Protein AF-A0A7C5DXM5-F1 (afdb_monomer_lite)

Structure (mmCIF, N/CA/C/O backbone):
data_AF-A0A7C5DXM5-F1
#
_entry.id   AF-A0A7C5DXM5-F1
#
loop_
_atom_site.group_PDB
_atom_site.id
_atom_site.type_symbol
_atom_site.label_atom_id
_atom_site.label_alt_id
_atom_site.label_comp_id
_atom_site.label_asym_id
_atom_site.label_entity_id
_atom_site.label_seq_id
_atom_site.pdbx_PDB_ins_code
_atom_site.Cartn_x
_atom_site.Cartn_y
_atom_site.Cartn_z
_atom_site.occupancy
_atom_site.B_iso_or_equiv
_atom_site.auth_seq_id
_atom_site.auth_comp_id
_atom_site.auth_asym_id
_atom_site.auth_atom_id
_atom_site.pdbx_PDB_model_num
ATOM 1 N N . MET A 1 1 ? 6.312 -7.541 19.888 1.00 48.59 1 MET A N 1
ATOM 2 C CA . MET A 1 1 ? 6.580 -7.385 21.335 1.00 48.59 1 MET A CA 1
ATOM 3 C C . MET A 1 1 ? 5.334 -7.830 22.080 1.00 48.59 1 MET A C 1
ATOM 5 O O . MET A 1 1 ? 4.302 -7.190 21.920 1.00 48.59 1 MET A O 1
ATOM 9 N N . GLN A 1 2 ? 5.404 -8.952 22.799 1.00 50.84 2 GLN A N 1
ATOM 10 C CA . GLN A 1 2 ? 4.306 -9.451 23.635 1.00 50.84 2 GLN A CA 1
ATOM 11 C C . GLN A 1 2 ? 4.101 -8.458 24.792 1.00 50.84 2 GLN A C 1
ATOM 13 O O . GLN A 1 2 ? 5.059 -8.163 25.508 1.00 50.84 2 GLN A O 1
ATOM 18 N N . LYS A 1 3 ? 2.901 -7.887 24.946 1.00 61.59 3 LYS A N 1
ATOM 19 C CA . LYS A 1 3 ? 2.587 -7.030 26.102 1.00 61.59 3 LYS A CA 1
ATOM 20 C C . LYS A 1 3 ? 2.543 -7.897 27.365 1.00 61.59 3 LYS A C 1
ATOM 22 O O . LYS A 1 3 ? 2.124 -9.046 27.306 1.00 61.59 3 LYS A O 1
ATOM 27 N N . THR A 1 4 ? 3.005 -7.339 28.482 1.00 73.75 4 THR A N 1
ATOM 28 C CA . THR A 1 4 ? 3.033 -7.950 29.820 1.00 73.75 4 THR A CA 1
ATOM 29 C C . THR A 1 4 ? 1.742 -8.736 30.112 1.00 73.75 4 THR A C 1
ATOM 31 O O . THR A 1 4 ? 0.671 -8.222 29.785 1.00 73.75 4 THR A O 1
ATOM 34 N N . PRO A 1 5 ? 1.798 -9.926 30.742 1.00 75.94 5 PRO A N 1
ATOM 35 C CA . PRO A 1 5 ? 0.636 -10.806 30.947 1.00 75.94 5 PRO A CA 1
ATOM 36 C C . PRO A 1 5 ? -0.595 -10.120 31.564 1.00 75.94 5 PRO A C 1
ATOM 38 O O . PRO A 1 5 ? -1.726 -10.432 31.205 1.00 75.94 5 PRO A O 1
ATOM 41 N N . GLU A 1 6 ? -0.395 -9.118 32.420 1.00 72.81 6 GLU A N 1
ATOM 42 C CA . GLU A 1 6 ? -1.487 -8.334 33.016 1.00 72.81 6 GLU A CA 1
ATOM 43 C C . GLU A 1 6 ? -2.284 -7.493 32.003 1.00 72.81 6 GLU A C 1
ATOM 45 O O . GLU A 1 6 ? -3.483 -7.257 32.169 1.00 72.81 6 GLU A O 1
ATOM 50 N N . LEU A 1 7 ? -1.624 -7.003 30.950 1.00 69.94 7 LEU A N 1
ATOM 51 C CA . LEU A 1 7 ? -2.279 -6.250 29.879 1.00 69.94 7 LEU A CA 1
ATOM 52 C C . LEU A 1 7 ? -3.067 -7.176 28.955 1.00 69.94 7 LEU A C 1
ATOM 54 O O . LEU A 1 7 ? -4.110 -6.769 28.444 1.00 69.94 7 LEU A O 1
ATOM 58 N N . ASP A 1 8 ? -2.588 -8.403 28.775 1.00 71.69 8 ASP A N 1
ATOM 59 C CA . ASP A 1 8 ? -3.257 -9.417 27.967 1.00 71.69 8 ASP A CA 1
ATOM 60 C C . ASP A 1 8 ? -4.551 -9.878 28.650 1.00 71.69 8 ASP A C 1
ATOM 62 O O . ASP A 1 8 ? -5.623 -9.863 28.049 1.00 71.69 8 ASP A O 1
ATOM 66 N N . GLU A 1 9 ? -4.505 -10.127 29.962 1.00 76.81 9 GLU A N 1
ATOM 67 C CA . GLU A 1 9 ? -5.691 -10.504 30.738 1.00 76.81 9 GLU A CA 1
ATOM 68 C C . GLU A 1 9 ? -6.768 -9.402 30.738 1.00 76.81 9 GLU A C 1
ATOM 70 O O . GLU A 1 9 ? -7.969 -9.683 30.661 1.00 76.81 9 GLU A O 1
ATOM 75 N N . LYS A 1 10 ? -6.356 -8.127 30.771 1.00 75.75 10 LYS A N 1
ATOM 76 C CA . LYS A 1 10 ? -7.275 -6.986 30.627 1.00 75.75 10 LYS A CA 1
ATOM 77 C C . LYS A 1 10 ? -7.889 -6.920 29.231 1.00 75.75 10 LYS A C 1
ATOM 79 O O . LYS A 1 10 ? -9.100 -6.737 29.133 1.00 75.75 10 LYS A O 1
ATOM 84 N N . ALA A 1 11 ? -7.093 -7.104 28.178 1.00 70.25 11 ALA A N 1
ATOM 85 C CA . ALA A 1 11 ? -7.581 -7.103 26.800 1.00 70.25 11 ALA A CA 1
ATOM 86 C C . ALA A 1 11 ? -8.575 -8.248 26.544 1.00 70.25 11 ALA A C 1
ATOM 88 O O . ALA A 1 11 ? -9.610 -8.046 25.903 1.00 70.25 11 ALA A O 1
ATOM 89 N N . VAL A 1 12 ? -8.314 -9.426 27.114 1.00 74.44 12 VAL A N 1
ATOM 90 C CA . VAL A 1 12 ? -9.217 -10.581 27.061 1.00 74.44 12 VAL A CA 1
ATOM 91 C C . VAL A 1 12 ? -10.516 -10.285 27.812 1.00 74.44 12 VAL A C 1
ATOM 93 O O . VAL A 1 12 ? -11.591 -10.407 27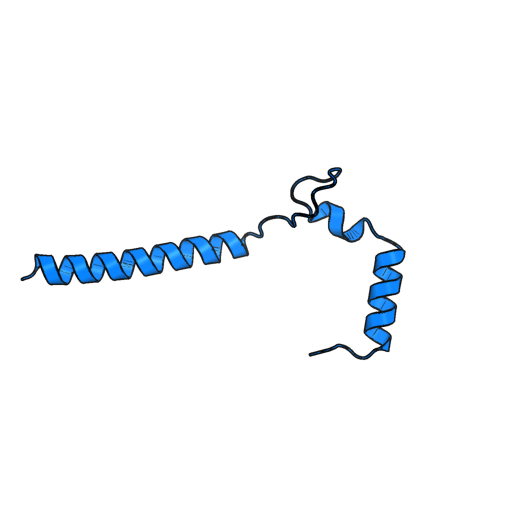.228 1.00 74.44 12 VAL A O 1
ATOM 96 N N . LYS A 1 13 ? -10.457 -9.817 29.068 1.00 77.06 13 LYS A N 1
ATOM 97 C CA . LYS A 1 13 ? -11.661 -9.457 29.849 1.00 77.06 13 LYS A CA 1
ATOM 98 C C . LYS A 1 13 ? -12.498 -8.371 29.176 1.00 77.06 13 LYS A C 1
ATOM 100 O O . LYS A 1 13 ? -13.723 -8.412 29.249 1.00 77.06 13 LYS A O 1
ATOM 105 N N . GLU A 1 14 ? -11.860 -7.400 28.532 1.00 70.00 14 GLU A N 1
ATOM 106 C CA . GLU A 1 14 ? -12.552 -6.349 27.785 1.00 70.00 14 GLU A CA 1
ATOM 107 C C . GLU A 1 14 ? -13.230 -6.901 26.521 1.00 70.00 14 GLU A C 1
ATOM 109 O O . GLU A 1 14 ? -14.369 -6.536 26.231 1.00 70.00 14 GLU A O 1
ATOM 114 N N . SER A 1 15 ? -12.580 -7.840 25.828 1.00 66.06 15 SER A N 1
ATOM 115 C CA . SER A 1 15 ? -13.147 -8.536 24.665 1.00 66.06 15 SER A CA 1
ATOM 116 C C . SER A 1 15 ? -14.351 -9.408 25.044 1.00 66.06 15 SER A C 1
ATOM 118 O O . SER A 1 15 ? -15.346 -9.412 24.328 1.00 66.06 15 SER A O 1
ATOM 120 N N . TYR A 1 16 ? -14.318 -10.069 26.208 1.00 66.31 16 TYR A N 1
ATOM 121 C CA . TYR A 1 16 ? -15.466 -10.815 26.747 1.00 66.31 16 TYR A CA 1
ATOM 122 C C . TYR A 1 16 ? -16.646 -9.918 27.137 1.00 66.31 16 TYR A C 1
ATOM 124 O O . TYR A 1 16 ? -17.796 -10.336 27.027 1.00 66.31 16 TYR A O 1
ATOM 132 N N . LYS A 1 17 ? -16.382 -8.694 27.614 1.00 72.88 17 LYS A N 1
ATOM 133 C CA . LYS A 1 17 ? -17.433 -7.746 28.019 1.00 72.88 17 LYS A CA 1
ATOM 134 C C . LYS A 1 17 ? -18.135 -7.080 26.838 1.00 72.88 17 LYS A C 1
ATOM 136 O O . LYS A 1 17 ? -19.294 -6.717 26.977 1.00 72.88 17 LYS A O 1
ATOM 141 N N . ASN A 1 18 ? -17.444 -6.903 25.714 1.00 62.62 18 ASN A N 1
ATOM 142 C CA . ASN A 1 18 ? -17.998 -6.327 24.489 1.00 62.62 18 ASN A CA 1
ATOM 143 C C . ASN A 1 18 ? -17.525 -7.135 23.269 1.00 62.62 18 ASN A C 1
ATOM 145 O O . ASN A 1 18 ? -16.688 -6.648 22.500 1.00 62.62 18 ASN A O 1
ATOM 149 N N . PRO A 1 19 ? -18.064 -8.350 23.063 1.00 64.00 19 PRO A N 1
ATOM 150 C CA . PRO A 1 19 ? -17.713 -9.182 21.909 1.00 64.00 19 PRO A CA 1
ATOM 151 C C . PRO A 1 19 ? -18.050 -8.489 20.577 1.00 64.00 19 PRO A C 1
ATOM 153 O O . PRO A 1 19 ? -17.404 -8.723 19.559 1.00 64.00 19 PRO A O 1
ATOM 156 N N . GLU A 1 20 ? -18.999 -7.552 20.601 1.00 63.44 20 GLU A N 1
ATOM 157 C CA . GLU A 1 20 ? -19.435 -6.763 19.449 1.00 63.44 20 GLU A CA 1
ATOM 158 C C . GLU A 1 20 ? -18.547 -5.543 19.131 1.00 63.44 20 GLU A C 1
ATOM 160 O O . GLU A 1 20 ? -18.772 -4.846 18.141 1.00 63.44 20 GLU A O 1
ATOM 165 N N . LYS A 1 21 ? -17.484 -5.278 19.908 1.00 64.19 21 LYS A N 1
ATOM 166 C CA . LYS A 1 21 ? -16.588 -4.115 19.710 1.00 64.19 21 LYS A CA 1
ATOM 167 C C . LYS A 1 21 ? -15.958 -4.064 18.309 1.00 64.19 21 LYS A C 1
ATOM 169 O O . LYS A 1 21 ? -15.599 -2.989 17.830 1.00 64.19 21 LYS A O 1
ATOM 174 N N . PHE A 1 22 ? -15.840 -5.214 17.648 1.00 59.41 22 PHE A N 1
ATOM 175 C CA . PHE A 1 22 ? -15.288 -5.342 16.299 1.00 59.41 22 PHE A CA 1
ATOM 176 C C . PHE A 1 22 ? -16.358 -5.517 15.208 1.00 59.41 22 PHE A C 1
ATOM 178 O O . PHE A 1 22 ? -16.009 -5.532 14.030 1.00 59.41 22 PHE A O 1
ATOM 185 N N . GLU A 1 23 ? -17.652 -5.583 15.547 1.00 59.56 23 GLU A N 1
ATOM 186 C CA . GLU A 1 23 ? -18.750 -5.695 14.567 1.00 59.56 23 GLU A CA 1
ATOM 187 C C . GLU A 1 23 ? -18.792 -4.515 13.595 1.00 59.56 23 GLU A C 1
ATOM 189 O O . GLU A 1 23 ? -18.998 -4.693 12.397 1.00 59.56 23 GLU A O 1
ATOM 194 N N . THR A 1 24 ? -18.530 -3.305 14.090 1.00 59.75 24 THR A N 1
ATOM 195 C CA . THR A 1 24 ? -18.471 -2.078 13.277 1.00 59.75 24 THR A CA 1
ATOM 196 C C . THR A 1 24 ? -17.294 -2.063 12.299 1.00 59.75 24 THR A C 1
ATOM 198 O O . THR A 1 24 ? -17.306 -1.311 11.321 1.00 59.75 24 THR A O 1
ATOM 201 N N . GLN A 1 25 ? -16.291 -2.910 12.542 1.00 58.38 25 GLN A N 1
ATOM 202 C CA . GLN A 1 25 ? -15.142 -3.124 11.668 1.00 58.38 25 GLN A CA 1
ATOM 203 C C . GLN A 1 25 ? -15.335 -4.320 10.729 1.00 58.38 25 GLN A C 1
ATOM 205 O O . GLN A 1 25 ? -14.467 -4.555 9.895 1.00 58.38 25 GLN A O 1
ATOM 210 N N . LYS A 1 26 ? -16.449 -5.060 10.807 1.00 61.22 26 LYS A N 1
ATOM 211 C CA . LYS A 1 26 ? -16.796 -6.092 9.818 1.00 61.22 26 LYS A CA 1
ATOM 212 C C . LYS A 1 26 ? -17.277 -5.425 8.522 1.00 61.22 26 LYS A C 1
ATOM 214 O O . LYS A 1 26 ? -17.898 -4.361 8.545 1.00 61.22 26 LYS A O 1
ATOM 219 N N . ILE A 1 27 ? -17.018 -6.051 7.371 1.00 62.25 27 ILE A N 1
ATOM 220 C CA . ILE A 1 27 ? -17.509 -5.574 6.058 1.00 62.25 27 ILE A CA 1
ATOM 221 C C . ILE A 1 27 ? -19.038 -5.462 6.042 1.00 62.25 27 ILE A C 1
ATOM 223 O O . ILE A 1 27 ? -19.586 -4.525 5.458 1.00 62.25 27 ILE A O 1
ATOM 227 N N . ARG A 1 28 ? -19.723 -6.411 6.689 1.00 56.25 28 ARG A N 1
ATOM 228 C CA . ARG A 1 28 ? -21.180 -6.456 6.779 1.00 56.25 28 ARG A CA 1
ATOM 229 C C . ARG A 1 28 ? -21.607 -6.694 8.235 1.00 56.25 28 ARG A C 1
ATOM 231 O O . ARG A 1 28 ? -21.571 -7.846 8.679 1.00 56.25 28 ARG A O 1
ATOM 238 N N . PRO A 1 29 ? -21.981 -5.633 8.975 1.00 56.41 29 PRO A N 1
ATOM 239 C CA . PRO A 1 29 ? -22.469 -5.769 10.347 1.00 56.41 29 PRO A CA 1
ATOM 240 C C . PRO A 1 29 ? -23.728 -6.655 10.368 1.00 56.41 29 PRO A C 1
ATOM 242 O O . PRO A 1 29 ? -24.576 -6.536 9.482 1.00 56.41 29 PRO A O 1
ATOM 245 N N . GLY A 1 30 ? -23.812 -7.586 11.325 1.00 60.78 30 GLY A N 1
ATOM 246 C CA . GLY A 1 30 ? -24.906 -8.564 11.439 1.00 60.78 30 GLY A CA 1
ATOM 247 C C . GLY A 1 30 ? -24.774 -9.848 10.602 1.00 60.78 30 GLY A C 1
ATOM 248 O O . GLY A 1 30 ? -25.736 -10.605 10.502 1.00 60.78 30 GLY A O 1
ATOM 249 N N . SER A 1 31 ? -23.617 -10.122 9.986 1.00 58.97 31 SER A N 1
ATOM 250 C CA . SER A 1 31 ? -23.355 -11.402 9.304 1.00 58.97 31 SER A CA 1
ATOM 251 C C . SER A 1 31 ? -22.272 -12.220 10.019 1.00 58.97 31 SER A C 1
ATOM 253 O O . SER A 1 31 ? -21.339 -11.650 10.580 1.00 58.97 31 SER A O 1
ATOM 255 N N . ASN A 1 32 ? -22.353 -13.557 9.945 1.00 60.34 32 ASN A N 1
ATOM 256 C CA . ASN A 1 32 ? -21.332 -14.500 10.455 1.00 60.34 32 ASN A CA 1
ATOM 257 C C . ASN A 1 32 ? -19.962 -14.383 9.755 1.00 60.34 32 ASN A C 1
ATOM 259 O O . ASN A 1 32 ? -19.040 -15.144 10.033 1.00 60.34 32 ASN A O 1
ATOM 263 N N . TRP A 1 33 ? -19.827 -13.462 8.805 1.00 51.53 33 TRP A N 1
ATOM 264 C CA . TRP A 1 33 ? -18.592 -13.230 8.085 1.00 51.53 33 TRP A CA 1
ATOM 265 C C . TRP A 1 33 ? -17.693 -12.307 8.914 1.00 51.53 33 TRP A C 1
ATOM 267 O O . TRP A 1 33 ? -17.865 -11.089 8.918 1.00 51.53 33 TRP A O 1
ATOM 277 N N . GLU A 1 34 ? -16.6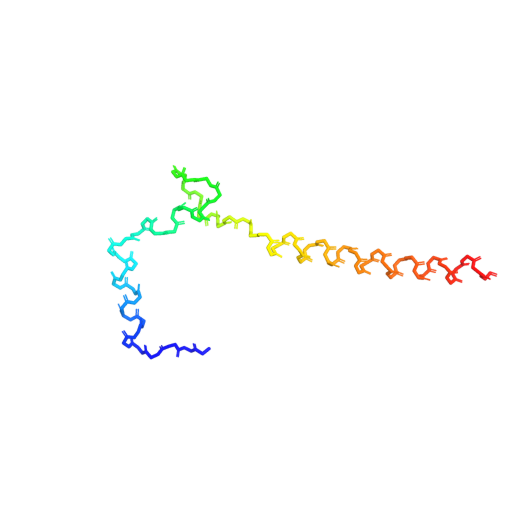98 -12.884 9.589 1.00 62.75 34 GLU A N 1
ATOM 278 C CA . GLU A 1 34 ? -15.653 -12.168 10.347 1.00 62.75 34 GLU A CA 1
ATOM 279 C C . GLU A 1 34 ? -14.599 -11.491 9.452 1.00 62.75 34 GLU A C 1
ATOM 281 O O . GLU A 1 34 ? -13.467 -11.240 9.863 1.00 62.75 34 GLU A O 1
ATOM 286 N N . ILE A 1 35 ? -14.953 -11.170 8.207 1.00 61.94 35 ILE A N 1
ATOM 287 C CA . ILE A 1 35 ? -14.042 -10.457 7.319 1.00 61.94 35 ILE A CA 1
ATOM 288 C C . ILE A 1 35 ? -14.026 -8.987 7.740 1.00 61.94 35 ILE A C 1
ATOM 290 O O . ILE A 1 35 ? -15.006 -8.249 7.578 1.00 61.94 35 ILE A O 1
ATOM 294 N N . LEU A 1 36 ? -12.892 -8.585 8.310 1.00 60.72 36 LEU A N 1
ATOM 295 C CA . LEU A 1 36 ? -12.572 -7.205 8.651 1.00 60.72 36 LEU A CA 1
ATOM 296 C C . LEU A 1 36 ? -12.616 -6.331 7.392 1.00 60.72 36 LEU A C 1
ATOM 298 O O . LEU A 1 36 ? -12.224 -6.747 6.301 1.00 60.72 36 LEU A O 1
ATOM 302 N N . LYS A 1 37 ? -13.141 -5.115 7.540 1.00 60.78 37 LYS A N 1
ATOM 303 C CA . LYS A 1 37 ? -13.31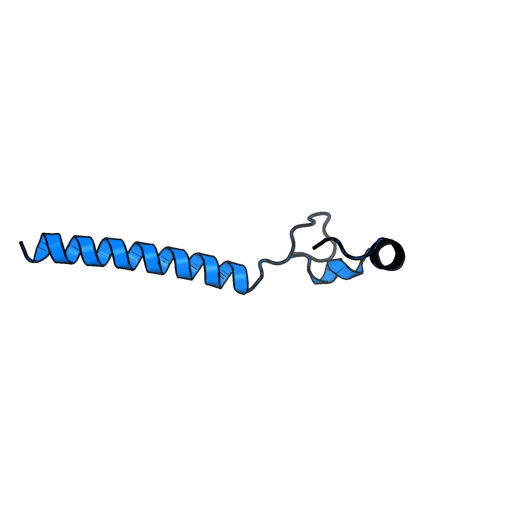3 -4.134 6.470 1.00 60.78 37 LYS A CA 1
ATOM 304 C C . LYS A 1 37 ? -11.976 -3.923 5.776 1.00 60.78 37 LYS A C 1
ATOM 306 O O . LYS A 1 37 ? -11.028 -3.512 6.435 1.00 60.78 37 LYS A O 1
ATOM 311 N N . PHE A 1 38 ? -11.926 -4.174 4.463 1.00 59.75 38 PHE A N 1
ATOM 312 C CA . PHE A 1 38 ? -10.773 -3.819 3.639 1.00 59.75 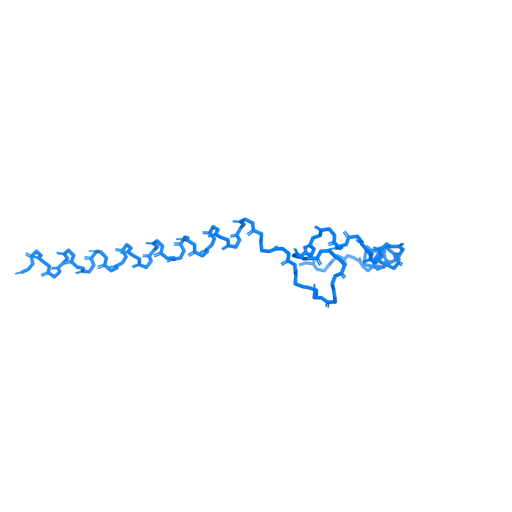38 PHE A CA 1
ATOM 313 C C . PHE A 1 38 ? -10.409 -2.370 3.936 1.00 59.75 38 PHE A C 1
ATOM 315 O O . PHE A 1 38 ? -11.193 -1.441 3.698 1.00 59.75 38 PHE A O 1
ATOM 322 N N . THR A 1 39 ? -9.259 -2.190 4.568 1.00 64.44 39 THR A N 1
ATOM 323 C CA . THR A 1 39 ? -8.867 -0.892 5.094 1.00 64.44 39 THR A CA 1
ATOM 324 C C . THR A 1 39 ? -8.363 -0.084 3.904 1.00 64.44 39 THR A C 1
ATOM 326 O O . THR A 1 39 ? -7.816 -0.638 2.954 1.00 64.44 39 THR A O 1
ATOM 329 N N . LYS A 1 40 ? -8.497 1.247 3.917 1.00 64.38 40 LYS A N 1
ATOM 330 C CA . LYS A 1 40 ? -7.947 2.100 2.837 1.00 64.38 40 LYS A CA 1
ATOM 331 C C . LYS A 1 40 ? -6.445 1.847 2.585 1.00 64.38 40 LYS A C 1
ATOM 333 O O . LYS A 1 40 ? -5.948 2.105 1.495 1.00 64.38 40 LYS A O 1
ATOM 338 N N . MET A 1 41 ? -5.753 1.309 3.589 1.00 71.62 41 MET A N 1
ATOM 339 C CA . MET A 1 41 ? -4.364 0.867 3.527 1.00 71.62 41 MET A CA 1
ATOM 340 C C . MET A 1 41 ? -4.143 -0.334 2.590 1.00 71.62 41 MET A C 1
ATOM 342 O O . MET A 1 41 ? -3.147 -0.347 1.873 1.00 71.62 41 MET A O 1
ATOM 346 N N . ASP A 1 42 ? -5.087 -1.278 2.515 1.00 75.81 42 ASP A N 1
ATOM 347 C CA . ASP A 1 42 ? -5.011 -2.427 1.599 1.00 75.81 42 ASP A CA 1
ATOM 348 C C . ASP A 1 42 ? -5.100 -1.964 0.140 1.00 75.81 42 ASP A C 1
ATOM 350 O O . ASP A 1 42 ? -4.336 -2.407 -0.716 1.00 75.81 42 ASP A O 1
ATOM 354 N N . TYR A 1 43 ? -5.974 -0.988 -0.133 1.00 79.44 43 TYR A N 1
ATOM 355 C CA . TYR A 1 43 ? -6.070 -0.351 -1.447 1.00 79.44 43 TYR A CA 1
ATOM 356 C C . TYR A 1 43 ? -4.775 0.369 -1.829 1.00 79.44 43 TYR A C 1
ATOM 358 O O . TYR A 1 43 ? -4.314 0.239 -2.962 1.00 79.44 43 TYR A O 1
ATOM 366 N N . LEU A 1 44 ? -4.167 1.105 -0.896 1.00 82.62 44 LEU A N 1
ATOM 367 C CA . LEU A 1 44 ? -2.911 1.811 -1.149 1.00 82.62 44 LEU A CA 1
ATOM 368 C C . LEU A 1 44 ? -1.755 0.839 -1.435 1.00 82.62 44 LEU A C 1
ATOM 370 O O . LEU A 1 44 ? -0.972 1.081 -2.351 1.00 82.62 44 LEU A O 1
ATOM 374 N N . GLY A 1 45 ? -1.676 -0.277 -0.704 1.00 83.94 45 GLY A N 1
ATOM 375 C CA 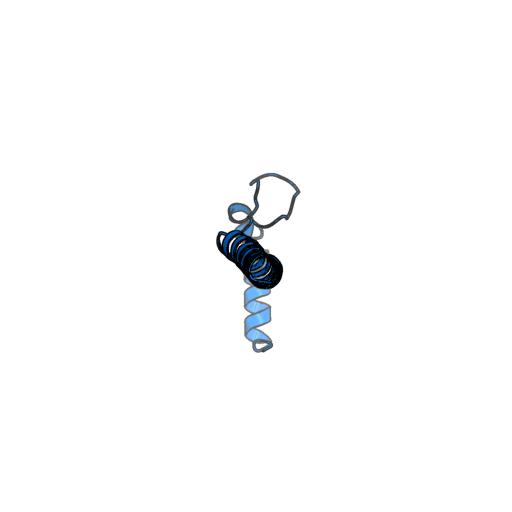. GLY A 1 45 ? -0.679 -1.325 -0.943 1.00 83.94 45 GLY A CA 1
ATOM 376 C C . GLY A 1 45 ? -0.868 -2.035 -2.287 1.00 83.94 45 GLY A C 1
ATOM 377 O O . GLY A 1 45 ? 0.105 -2.261 -3.012 1.00 83.94 45 GLY A O 1
ATOM 378 N N . PHE A 1 46 ? -2.118 -2.330 -2.657 1.00 88.56 46 PHE A N 1
ATOM 379 C CA . PHE A 1 46 ? -2.448 -2.965 -3.933 1.00 88.56 46 PHE A CA 1
ATOM 380 C C . PHE A 1 46 ? -2.096 -2.067 -5.124 1.00 88.56 46 PHE A C 1
ATOM 382 O O . PHE A 1 46 ? -1.353 -2.477 -6.017 1.00 88.56 46 PHE A O 1
ATOM 389 N N . TRP A 1 47 ? -2.559 -0.814 -5.108 1.00 92.94 47 TRP A N 1
ATOM 390 C CA . TRP A 1 47 ? -2.265 0.142 -6.176 1.00 92.94 47 TRP A CA 1
ATOM 391 C C . TRP A 1 47 ? -0.789 0.535 -6.224 1.00 92.94 47 TRP A C 1
ATOM 393 O O . TRP A 1 47 ? -0.252 0.701 -7.315 1.00 92.94 47 TRP A O 1
ATOM 403 N N . GLY A 1 48 ? -0.109 0.623 -5.077 1.00 93.88 48 GLY A N 1
ATOM 404 C CA . GLY A 1 48 ? 1.334 0.863 -5.025 1.00 93.88 48 GLY A CA 1
ATOM 405 C C . GLY A 1 48 ? 2.134 -0.259 -5.689 1.00 93.88 48 GLY A C 1
ATOM 406 O O . GLY A 1 48 ? 3.022 0.008 -6.498 1.00 93.88 48 GLY A O 1
ATOM 407 N N . SER A 1 49 ? 1.772 -1.515 -5.415 1.00 94.00 49 SER A N 1
ATOM 408 C CA . SER A 1 49 ? 2.412 -2.679 -6.044 1.00 94.00 49 SER A CA 1
ATOM 409 C C . SER A 1 49 ? 2.139 -2.727 -7.549 1.00 94.00 49 SER A C 1
ATOM 411 O O . SER A 1 49 ? 3.055 -2.943 -8.340 1.00 94.00 49 SER A O 1
ATOM 413 N N . TRP A 1 50 ? 0.896 -2.462 -7.961 1.00 95.69 50 TRP A N 1
ATOM 414 C CA . TRP A 1 50 ? 0.517 -2.410 -9.375 1.00 95.69 50 TRP A CA 1
ATOM 415 C C . TRP A 1 50 ? 1.253 -1.297 -10.135 1.00 95.69 50 TRP A C 1
ATOM 417 O O . TRP A 1 50 ? 1.775 -1.535 -11.224 1.00 95.69 50 TRP A O 1
ATOM 427 N N . ALA A 1 51 ? 1.372 -0.109 -9.536 1.00 96.25 51 ALA A N 1
ATOM 428 C CA . ALA A 1 51 ? 2.119 1.007 -10.105 1.00 96.25 51 ALA A CA 1
ATOM 429 C C . ALA A 1 51 ? 3.608 0.671 -10.275 1.00 96.25 51 ALA A C 1
ATOM 431 O O . ALA A 1 51 ? 4.170 0.933 -11.336 1.00 96.25 51 ALA A O 1
ATOM 432 N N . LEU A 1 52 ? 4.237 0.039 -9.277 1.00 96.06 52 LEU A N 1
ATOM 433 C CA . LEU A 1 52 ? 5.639 -0.382 -9.358 1.00 96.06 52 LEU A CA 1
ATOM 434 C C . LEU A 1 52 ? 5.870 -1.356 -10.523 1.00 96.06 52 LEU A C 1
ATOM 436 O O . LEU A 1 52 ? 6.803 -1.179 -11.305 1.00 96.06 52 LEU A O 1
ATOM 440 N N . VAL A 1 53 ? 5.001 -2.360 -10.669 1.00 97.19 53 VAL A N 1
ATOM 441 C CA . VAL A 1 53 ? 5.069 -3.320 -11.781 1.00 97.19 53 VAL A CA 1
ATOM 442 C C . VAL A 1 53 ? 4.900 -2.607 -13.124 1.00 97.19 53 VAL A C 1
ATOM 444 O O . VAL A 1 53 ? 5.687 -2.841 -14.041 1.00 97.19 53 VAL A O 1
ATOM 447 N N . GLY A 1 54 ? 3.931 -1.692 -13.230 1.00 96.94 54 GLY A N 1
ATOM 448 C CA . GLY A 1 54 ? 3.724 -0.875 -14.427 1.00 96.94 54 GLY A CA 1
ATOM 449 C C . GLY A 1 54 ? 4.958 -0.053 -14.806 1.00 96.94 54 GLY A C 1
ATOM 450 O O . GLY A 1 54 ? 5.333 -0.021 -15.976 1.00 96.94 54 GLY A O 1
ATOM 451 N N . VAL A 1 55 ? 5.643 0.541 -13.823 1.00 97.44 55 VAL A N 1
ATOM 452 C CA . VAL A 1 55 ? 6.896 1.284 -14.038 1.00 97.44 55 VAL A CA 1
ATOM 453 C C . VAL A 1 55 ? 8.000 0.372 -14.576 1.00 97.44 55 VAL A C 1
ATOM 455 O O . VAL A 1 55 ? 8.665 0.741 -15.539 1.00 97.44 55 VAL A O 1
ATOM 458 N N . ILE A 1 56 ? 8.186 -0.825 -14.012 1.00 96.81 56 ILE A N 1
ATOM 459 C CA . ILE A 1 56 ? 9.211 -1.771 -1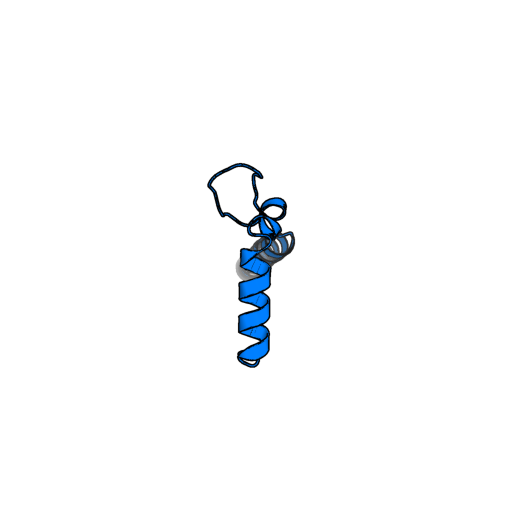4.489 1.00 96.81 56 ILE A CA 1
ATOM 460 C C . ILE A 1 56 ? 8.936 -2.184 -15.939 1.00 96.81 56 ILE A C 1
ATOM 462 O O . ILE A 1 56 ? 9.847 -2.166 -16.768 1.00 96.81 56 ILE A O 1
ATOM 466 N N . ILE A 1 57 ? 7.683 -2.516 -16.262 1.00 96.75 57 ILE A N 1
ATOM 467 C CA . ILE A 1 57 ? 7.276 -2.874 -17.628 1.00 96.75 57 ILE A CA 1
ATOM 468 C C . ILE A 1 57 ? 7.513 -1.701 -18.583 1.00 96.75 57 ILE A C 1
ATOM 470 O O . ILE A 1 57 ? 8.051 -1.898 -19.670 1.00 96.75 57 ILE A O 1
ATOM 474 N N . PHE A 1 58 ? 7.160 -0.481 -18.175 1.00 95.88 58 PHE A N 1
ATOM 475 C CA . PHE A 1 58 ? 7.372 0.723 -18.974 1.00 95.88 58 PHE A CA 1
ATOM 476 C C . PHE A 1 58 ? 8.858 0.987 -19.252 1.00 95.88 58 PHE A C 1
ATOM 478 O O . PHE A 1 58 ? 9.230 1.271 -20.389 1.00 95.88 58 PHE A O 1
ATOM 485 N N . LEU A 1 59 ? 9.721 0.841 -18.242 1.00 95.44 59 LEU A N 1
ATOM 486 C CA . LEU A 1 59 ? 11.170 0.986 -18.405 1.00 95.44 59 LEU A CA 1
ATOM 487 C C . LEU A 1 59 ? 11.744 -0.074 -19.352 1.00 95.44 59 LEU A C 1
ATOM 489 O O . LEU A 1 59 ? 12.533 0.262 -20.233 1.00 95.44 59 LEU A O 1
ATOM 493 N N . LEU A 1 60 ? 11.322 -1.336 -19.216 1.00 95.56 60 LEU A N 1
ATOM 494 C CA . LEU A 1 60 ? 11.717 -2.401 -20.143 1.00 95.56 60 LEU A CA 1
ATOM 495 C C . LEU A 1 60 ? 11.265 -2.096 -21.573 1.00 95.56 60 LEU A C 1
ATOM 497 O O . LEU A 1 60 ? 12.043 -2.252 -22.512 1.00 95.56 60 LEU A O 1
ATOM 501 N N . TRP A 1 61 ? 10.031 -1.623 -21.741 1.00 96.19 61 TRP A N 1
ATOM 502 C CA . TRP A 1 61 ? 9.495 -1.247 -23.044 1.00 96.19 61 TRP A CA 1
ATOM 503 C C . TRP A 1 61 ? 10.275 -0.091 -23.685 1.00 96.19 61 TRP A C 1
ATOM 505 O O . TRP A 1 61 ? 10.585 -0.164 -24.873 1.00 96.19 61 TRP A O 1
ATOM 515 N N . LEU A 1 62 ? 10.666 0.931 -22.914 1.00 95.38 62 LEU A N 1
ATOM 516 C CA . LEU A 1 62 ? 11.518 2.023 -23.401 1.00 95.38 62 LEU A CA 1
ATOM 517 C C . LEU A 1 62 ? 12.877 1.517 -23.891 1.00 95.38 62 LEU A C 1
ATOM 519 O O . LEU A 1 62 ? 13.305 1.888 -24.980 1.00 95.38 62 LEU A O 1
ATOM 523 N N . VAL A 1 63 ? 13.539 0.652 -23.117 1.00 94.81 63 VAL A N 1
ATOM 524 C CA . VAL A 1 63 ? 14.837 0.069 -23.502 1.00 94.81 63 VAL A CA 1
ATOM 525 C C . VAL A 1 63 ? 14.722 -0.733 -24.798 1.00 94.81 63 VAL A C 1
ATOM 527 O O . VAL A 1 63 ? 15.607 -0.648 -25.645 1.00 94.81 63 VAL A O 1
ATOM 530 N N . ILE A 1 64 ? 13.637 -1.493 -24.965 1.00 95.44 64 ILE A N 1
ATOM 531 C CA . ILE A 1 64 ? 13.376 -2.263 -26.187 1.00 95.44 64 ILE A CA 1
ATOM 532 C C . ILE A 1 64 ? 13.069 -1.343 -27.373 1.00 95.44 64 ILE A C 1
ATOM 534 O O . ILE A 1 64 ? 13.532 -1.614 -28.469 1.00 95.44 64 ILE A O 1
ATOM 538 N N . THR A 1 65 ? 12.304 -0.272 -27.165 1.00 91.38 65 THR A N 1
ATOM 539 C CA . THR A 1 65 ? 11.846 0.622 -28.243 1.00 91.38 65 THR A CA 1
ATOM 540 C C . THR A 1 65 ? 12.943 1.566 -28.741 1.00 91.38 65 THR A C 1
ATOM 542 O O . THR A 1 65 ? 12.919 1.981 -29.894 1.00 91.38 65 THR A O 1
ATOM 545 N N . ILE A 1 66 ? 13.891 1.940 -27.876 1.00 87.38 66 ILE A N 1
ATOM 546 C CA . ILE A 1 66 ? 15.013 2.828 -28.231 1.00 87.38 66 ILE A CA 1
ATOM 547 C C . ILE A 1 66 ? 16.134 2.067 -28.969 1.00 87.38 66 ILE A C 1
ATOM 549 O O . ILE A 1 66 ? 16.994 2.696 -29.586 1.00 87.38 66 ILE A O 1
ATOM 553 N N . LYS A 1 67 ? 16.133 0.730 -28.914 1.00 52.56 67 LYS A N 1
ATOM 554 C CA . LYS A 1 67 ? 17.082 -0.132 -29.626 1.00 52.56 67 LYS A CA 1
ATOM 555 C C . LYS A 1 67 ? 16.599 -0.461 -31.036 1.00 52.56 67 LYS A C 1
ATOM 557 O O . LYS A 1 67 ? 17.477 -0.509 -31.925 1.00 52.56 67 LYS A O 1
#

Sequence (67 aa):
MQKTPELDEKAVKESYKNPEKFETQKIRPGSNWEILKFTKMDYLGFWGSWALVGVIIFLLWLVITIK

Radius of gyration: 21.93 Å; chains: 1; bounding box: 42×17×63 Å

pLDDT: mean 74.69, std 15.31, range [48.59, 97.44]

Secondary structure (DSSP, 8-state):
----HHHHHHHHHHHHH-GGGGGGGBSSTTSS---B---HHHHHHHHHHHHHHHHHHHHHHHHHHH-

Foldseek 3Di:
DDPDPVVVVVVVVVCVVCVCPCLVQAPDRPDPDPHGPCDVVVVVVVVVVVVVVVVVVVVVVVVVVVD